Protein AF-A0A950NPC5-F1 (afdb_monomer_lite)

Foldseek 3Di:
DVVLLCVQQDCDPVDAHDWPVVSLVVLCVCDPPPHPNVVSVVVVVVCVVVVHTTGPRDPPPPVPVVDDDPPPPPPPPDDDDDDDDDDDDDDDDDDD

pLDDT: mean 75.99, std 20.6, range [37.38, 97.12]

Structure (mmCIF, N/CA/C/O backbone):
data_AF-A0A950NPC5-F1
#
_entry.id   AF-A0A950NPC5-F1
#
loop_
_atom_site.group_PDB
_atom_site.id
_atom_site.type_symbol
_atom_site.label_atom_id
_atom_site.label_alt_id
_atom_site.label_comp_id
_atom_site.label_asym_id
_atom_site.label_entity_id
_atom_site.label_seq_id
_atom_site.pdbx_PDB_ins_code
_atom_site.Cartn_x
_atom_site.Cartn_y
_atom_site.Cartn_z
_atom_site.occupancy
_atom_site.B_iso_or_equiv
_atom_site.auth_seq_id
_atom_site.auth_comp_id
_atom_site.auth_asym_id
_atom_site.auth_atom_id
_atom_site.pdbx_PDB_model_num
ATOM 1 N N . MET A 1 1 ? 9.980 -2.345 -1.013 1.00 88.38 1 MET A N 1
ATOM 2 C CA . MET A 1 1 ? 8.513 -2.391 -1.217 1.00 88.38 1 MET A CA 1
ATOM 3 C C . MET A 1 1 ? 7.796 -2.696 0.090 1.00 88.38 1 MET A C 1
ATOM 5 O O . MET A 1 1 ? 6.952 -1.896 0.457 1.00 88.38 1 MET A O 1
ATOM 9 N N . ALA A 1 2 ? 8.145 -3.780 0.795 1.00 88.75 2 ALA A N 1
ATOM 10 C CA . ALA A 1 2 ? 7.524 -4.138 2.076 1.00 88.75 2 ALA A CA 1
ATOM 11 C C . ALA A 1 2 ? 7.518 -2.976 3.088 1.00 88.75 2 ALA A C 1
ATOM 13 O O . ALA A 1 2 ? 6.449 -2.597 3.545 1.00 88.75 2 ALA A O 1
ATOM 14 N N . ASP A 1 3 ? 8.663 -2.325 3.322 1.00 92.12 3 ASP A N 1
ATOM 15 C CA . ASP A 1 3 ? 8.745 -1.189 4.261 1.00 92.12 3 ASP A CA 1
ATOM 16 C C . ASP A 1 3 ? 7.902 0.013 3.827 1.00 92.12 3 ASP A C 1
ATOM 18 O O . ASP A 1 3 ? 7.358 0.737 4.654 1.00 92.12 3 ASP A O 1
ATOM 22 N N . ALA A 1 4 ? 7.783 0.237 2.516 1.00 92.81 4 ALA A N 1
ATOM 23 C CA . ALA A 1 4 ? 6.970 1.323 1.983 1.00 92.81 4 ALA A CA 1
ATOM 24 C C . ALA A 1 4 ? 5.478 1.039 2.195 1.00 92.81 4 ALA A C 1
ATOM 26 O O . ALA A 1 4 ? 4.740 1.935 2.596 1.00 92.81 4 ALA A O 1
ATOM 27 N N . PHE A 1 5 ? 5.051 -0.205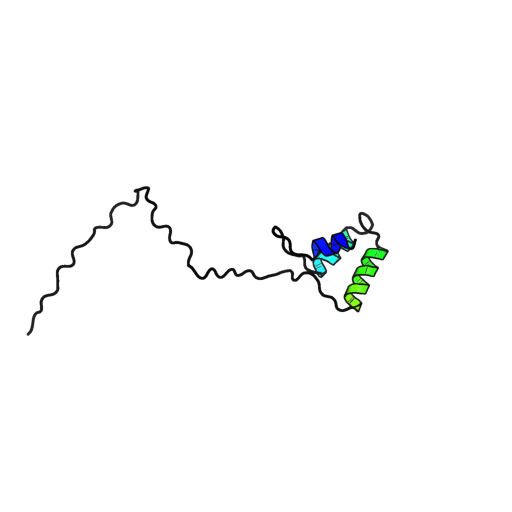 1.956 1.00 93.75 5 PHE A N 1
ATOM 28 C CA . PHE A 1 5 ? 3.682 -0.637 2.212 1.00 93.75 5 PHE A CA 1
ATOM 29 C C . PHE A 1 5 ? 3.350 -0.560 3.704 1.00 93.75 5 PHE A C 1
ATOM 31 O O . PHE A 1 5 ? 2.391 0.120 4.053 1.00 93.75 5 PHE A O 1
ATOM 38 N N . ASP A 1 6 ? 4.199 -1.118 4.576 1.00 92.31 6 ASP A N 1
ATOM 39 C CA . ASP A 1 6 ? 4.023 -1.012 6.030 1.00 92.31 6 ASP A CA 1
ATOM 40 C C . ASP A 1 6 ? 3.963 0.447 6.485 1.00 92.31 6 ASP A C 1
ATOM 42 O O . ASP A 1 6 ? 3.064 0.836 7.226 1.00 92.31 6 ASP A O 1
ATOM 46 N N . ALA A 1 7 ? 4.873 1.294 5.995 1.00 92.00 7 ALA A N 1
ATOM 47 C CA . ALA A 1 7 ? 4.843 2.706 6.327 1.00 92.00 7 ALA A CA 1
ATOM 48 C C . ALA A 1 7 ? 3.497 3.333 5.945 1.00 92.00 7 ALA A C 1
ATOM 50 O O . ALA A 1 7 ? 2.960 4.089 6.752 1.00 92.00 7 ALA A O 1
ATOM 51 N N . MET A 1 8 ? 2.965 3.052 4.747 1.00 93.12 8 MET A N 1
ATOM 52 C CA . MET A 1 8 ? 1.673 3.565 4.272 1.00 93.12 8 MET A CA 1
ATOM 53 C C . MET A 1 8 ? 0.492 3.085 5.113 1.00 93.12 8 MET A C 1
ATOM 55 O O . MET A 1 8 ? -0.380 3.896 5.414 1.00 93.12 8 MET A O 1
ATOM 59 N N . THR A 1 9 ? 0.470 1.817 5.510 1.00 94.19 9 THR A N 1
ATOM 60 C CA . THR A 1 9 ? -0.668 1.206 6.211 1.00 94.19 9 THR A CA 1
ATOM 61 C C . THR A 1 9 ? -0.552 1.238 7.735 1.00 94.19 9 THR A C 1
ATOM 63 O O . THR A 1 9 ? -1.471 0.806 8.429 1.00 94.19 9 THR A O 1
ATOM 66 N N . SER A 1 10 ? 0.551 1.759 8.271 1.00 90.75 10 SER A N 1
ATOM 67 C CA . SER A 1 10 ? 0.771 1.940 9.705 1.00 90.75 10 SER A CA 1
ATOM 68 C C . SER A 1 10 ? 0.464 3.369 10.155 1.00 90.75 10 SER A C 1
ATOM 70 O O . SER A 1 10 ? 0.930 4.349 9.567 1.00 90.75 10 SER A O 1
ATOM 72 N N . THR A 1 11 ? -0.258 3.502 11.269 1.00 89.12 11 THR A N 1
ATOM 73 C CA . THR A 1 11 ? -0.452 4.795 11.940 1.00 89.12 11 THR A CA 1
ATOM 74 C C . THR A 1 11 ? 0.840 5.214 12.648 1.00 89.12 11 THR A C 1
ATOM 76 O O . THR A 1 11 ? 1.528 4.407 13.275 1.00 89.12 11 THR A O 1
ATOM 79 N N . ARG A 1 12 ? 1.187 6.497 12.544 1.00 84.94 12 ARG A N 1
ATOM 80 C CA . ARG A 1 12 ? 2.321 7.141 13.224 1.00 84.94 12 ARG A CA 1
ATOM 81 C C . ARG A 1 12 ? 1.789 8.359 13.989 1.00 84.94 12 ARG A C 1
ATOM 83 O O . ARG A 1 12 ? 0.741 8.891 13.640 1.00 84.94 12 ARG A O 1
ATOM 90 N N . SER A 1 13 ? 2.520 8.861 14.984 1.00 84.12 13 SER A N 1
ATOM 91 C CA . SER A 1 13 ? 2.046 9.961 15.851 1.00 84.12 13 SER A CA 1
ATOM 92 C C . SER A 1 13 ? 1.618 11.234 15.104 1.00 84.12 13 SER A C 1
ATOM 94 O O . SER A 1 13 ? 0.829 12.010 15.625 1.00 84.12 13 SER A O 1
ATOM 96 N N . TYR A 1 14 ? 2.134 11.449 13.891 1.00 81.38 14 TYR A N 1
ATOM 97 C CA . TYR A 1 14 ? 1.871 12.628 13.061 1.00 81.38 14 TYR A CA 1
ATOM 98 C C . TYR A 1 14 ? 1.010 12.345 11.819 1.00 81.38 14 TYR A C 1
ATOM 100 O O . TYR A 1 14 ? 0.683 13.274 11.085 1.00 81.38 14 TYR A O 1
ATOM 108 N N . ARG A 1 15 ? 0.680 11.078 11.526 1.00 84.56 15 ARG A N 1
ATOM 109 C CA . ARG A 1 15 ? -0.167 10.722 10.379 1.00 84.56 15 ARG A CA 1
ATOM 110 C C . ARG A 1 15 ? -0.908 9.415 10.607 1.00 84.56 15 ARG A C 1
ATOM 112 O O . ARG A 1 15 ? -0.351 8.448 11.125 1.00 84.56 15 ARG A O 1
ATOM 119 N N . ARG A 1 16 ? -2.142 9.350 10.129 1.00 86.31 16 ARG A N 1
ATOM 120 C CA . ARG A 1 16 ? -2.906 8.101 10.107 1.00 86.31 16 ARG A CA 1
ATOM 121 C C . ARG A 1 16 ? -2.443 7.193 8.967 1.00 86.31 16 ARG A C 1
ATOM 123 O O . ARG A 1 16 ? -1.877 7.663 7.977 1.00 86.31 16 ARG A O 1
ATOM 130 N N . ALA A 1 17 ? -2.679 5.896 9.145 1.00 91.94 17 ALA A N 1
ATOM 131 C CA . ALA A 1 17 ? -2.541 4.911 8.082 1.00 91.94 17 ALA A CA 1
ATOM 132 C C . ALA A 1 17 ? -3.448 5.260 6.892 1.00 91.94 17 ALA A C 1
ATOM 134 O O . ALA A 1 17 ? -4.597 5.660 7.082 1.00 91.94 17 ALA A O 1
ATOM 135 N N . LEU A 1 18 ? -2.943 5.064 5.678 1.00 92.19 18 LEU A N 1
ATOM 136 C CA . LEU A 1 18 ? -3.750 5.063 4.460 1.00 92.19 18 LEU A CA 1
ATOM 137 C C . LEU A 1 18 ? -4.593 3.793 4.409 1.00 92.19 18 LEU A C 1
ATOM 139 O O . LEU A 1 18 ? -4.173 2.770 4.950 1.00 92.19 18 LEU A O 1
ATOM 143 N N . THR A 1 19 ? -5.737 3.840 3.724 1.00 93.75 19 THR A N 1
ATOM 144 C CA . THR A 1 19 ? -6.472 2.607 3.427 1.00 93.75 19 THR A CA 1
ATOM 145 C C . THR A 1 19 ? -5.677 1.723 2.476 1.00 93.75 19 THR A C 1
ATOM 147 O O . THR A 1 19 ? -4.819 2.202 1.723 1.00 93.75 19 THR A O 1
ATOM 150 N N . GLN A 1 20 ? -5.976 0.426 2.496 1.00 94.38 20 GLN A N 1
ATOM 151 C CA . GLN A 1 20 ? -5.377 -0.543 1.587 1.00 94.38 20 GLN A CA 1
ATOM 152 C C . GLN A 1 20 ? -5.522 -0.135 0.118 1.00 94.38 20 GLN A C 1
ATOM 154 O O . GLN A 1 20 ? -4.549 -0.212 -0.629 1.00 94.38 20 GLN A O 1
ATOM 159 N N . GLU A 1 21 ? -6.700 0.341 -0.291 1.00 93.69 21 GLU A N 1
ATOM 160 C CA . GLU A 1 21 ? -6.965 0.743 -1.675 1.00 93.69 21 GLU A CA 1
ATOM 161 C C . GLU A 1 21 ? -6.074 1.920 -2.080 1.00 93.69 21 GLU A C 1
ATOM 163 O O . GLU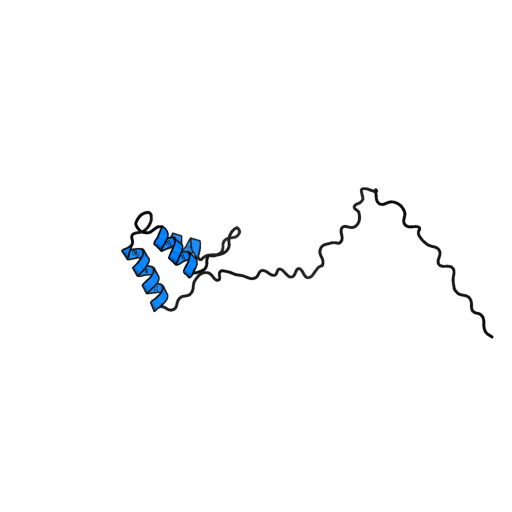 A 1 21 ? -5.415 1.882 -3.119 1.00 93.69 21 GLU A O 1
ATOM 168 N N . VAL A 1 22 ? -5.969 2.930 -1.212 1.00 94.44 22 VAL A N 1
ATOM 169 C CA . VAL A 1 22 ? -5.119 4.102 -1.457 1.00 94.44 22 VAL A CA 1
ATOM 170 C C . VAL A 1 22 ? -3.641 3.706 -1.506 1.00 94.44 22 VAL A C 1
ATOM 172 O O . VAL A 1 22 ? -2.891 4.197 -2.352 1.00 94.44 22 VAL A O 1
ATOM 175 N N . ALA A 1 23 ? -3.204 2.794 -0.634 1.00 94.94 23 ALA A N 1
ATOM 176 C CA . ALA A 1 23 ? -1.840 2.274 -0.662 1.00 94.94 23 ALA A CA 1
ATOM 177 C C . ALA A 1 23 ? -1.549 1.497 -1.959 1.00 94.94 23 ALA A C 1
ATOM 179 O O . ALA A 1 23 ? -0.462 1.633 -2.524 1.00 94.94 23 ALA A O 1
ATOM 180 N N . PHE A 1 24 ? -2.505 0.712 -2.466 1.00 96.31 24 PHE A N 1
ATOM 181 C CA . PHE A 1 24 ? -2.368 -0.004 -3.738 1.00 96.31 24 PHE A CA 1
ATOM 182 C C . PHE A 1 24 ? -2.244 0.952 -4.923 1.00 96.31 24 PHE A C 1
ATOM 184 O O . PHE A 1 24 ? -1.369 0.763 -5.774 1.00 96.31 24 PHE A O 1
ATOM 191 N N . ASP A 1 25 ? -3.058 2.003 -4.958 1.00 96.50 25 AS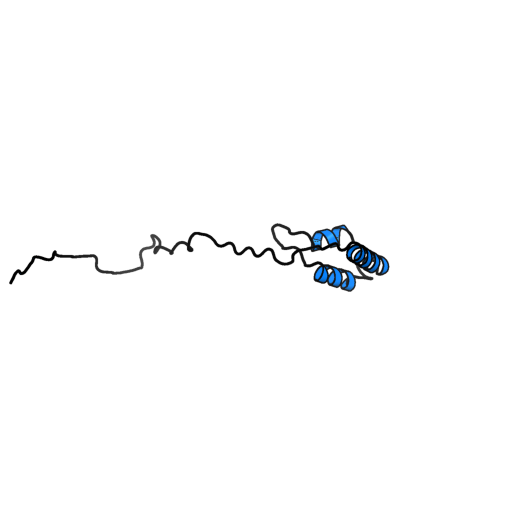P A N 1
ATOM 192 C CA . ASP A 1 25 ? -3.003 3.005 -6.019 1.00 96.50 25 ASP A CA 1
ATOM 193 C C . ASP A 1 25 ? -1.668 3.755 -6.025 1.00 96.50 25 ASP A C 1
ATOM 195 O O . ASP A 1 25 ? -1.055 3.929 -7.083 1.00 96.50 25 ASP A O 1
ATOM 199 N N . GLU A 1 26 ? -1.146 4.122 -4.853 1.00 95.62 26 GLU A N 1
ATOM 200 C CA . GLU A 1 26 ? 0.154 4.789 -4.753 1.00 95.62 26 GLU A CA 1
ATOM 201 C C . GLU A 1 26 ? 1.312 3.862 -5.175 1.00 95.62 26 GLU A C 1
ATOM 203 O O . GLU A 1 26 ? 2.255 4.303 -5.845 1.00 95.62 26 GLU A O 1
ATOM 208 N N . LEU A 1 27 ? 1.238 2.560 -4.866 1.00 95.56 27 LEU A N 1
ATOM 209 C CA . LEU A 1 27 ? 2.212 1.569 -5.343 1.00 95.56 27 LEU A CA 1
ATOM 210 C C . LEU A 1 27 ? 2.185 1.421 -6.868 1.00 95.56 27 LEU A C 1
ATOM 212 O O . LEU A 1 27 ? 3.249 1.385 -7.492 1.00 95.56 27 LEU A O 1
ATOM 216 N N . ARG A 1 28 ? 0.993 1.364 -7.474 1.00 95.81 28 ARG A N 1
ATOM 217 C CA . ARG A 1 28 ? 0.829 1.284 -8.935 1.00 95.81 28 ARG A CA 1
ATOM 218 C C . ARG A 1 28 ? 1.336 2.546 -9.623 1.00 95.81 28 ARG A C 1
ATOM 220 O O . ARG A 1 28 ? 2.087 2.452 -10.594 1.00 95.81 28 ARG A O 1
ATOM 227 N N . LYS A 1 29 ? 1.014 3.720 -9.076 1.00 96.19 29 LYS A N 1
ATOM 228 C CA . LYS A 1 29 ? 1.469 5.026 -9.576 1.00 96.19 29 LYS A CA 1
ATOM 229 C C . LYS A 1 29 ? 2.992 5.167 -9.566 1.00 96.19 29 LYS A C 1
ATOM 231 O O . LYS A 1 29 ? 3.560 5.765 -10.475 1.00 96.19 29 LYS A O 1
ATOM 236 N N . ASN A 1 30 ? 3.659 4.603 -8.559 1.00 93.38 30 ASN A N 1
ATOM 237 C CA . ASN A 1 30 ? 5.121 4.600 -8.454 1.00 93.38 30 ASN A CA 1
ATOM 238 C C . ASN A 1 30 ? 5.784 3.351 -9.064 1.00 93.38 30 ASN A C 1
ATOM 240 O O . ASN A 1 30 ? 7.011 3.186 -8.952 1.00 93.38 30 ASN A O 1
ATOM 244 N N . SER A 1 31 ? 5.013 2.477 -9.720 1.00 92.50 31 SER A N 1
ATOM 245 C CA . SER A 1 31 ? 5.566 1.324 -10.426 1.00 92.50 31 SER A CA 1
ATOM 246 C C . SER A 1 31 ? 6.418 1.780 -11.615 1.00 92.50 31 SER A C 1
ATOM 248 O O . SER A 1 31 ? 6.230 2.864 -12.165 1.00 92.50 31 SER A O 1
ATOM 250 N N . ALA A 1 32 ? 7.429 0.984 -11.958 1.00 89.56 32 ALA A N 1
ATOM 251 C CA . ALA A 1 32 ? 8.458 1.280 -12.959 1.00 89.56 32 ALA A CA 1
ATOM 252 C C . ALA A 1 32 ? 9.384 2.476 -12.643 1.00 89.56 32 ALA A C 1
ATOM 254 O O . ALA A 1 32 ? 10.358 2.679 -13.363 1.00 89.56 32 ALA A O 1
ATOM 255 N N . ARG A 1 33 ? 9.148 3.225 -11.553 1.00 92.06 33 ARG A N 1
ATOM 256 C CA . ARG A 1 33 ? 10.084 4.231 -11.013 1.00 92.06 33 ARG A CA 1
ATOM 257 C C . ARG A 1 33 ? 10.779 3.758 -9.745 1.00 92.06 33 ARG A C 1
ATOM 259 O O . ARG A 1 33 ? 11.999 3.676 -9.709 1.00 92.06 33 ARG A O 1
ATOM 266 N N . GLN A 1 34 ? 9.999 3.492 -8.699 1.00 91.25 34 GLN A N 1
ATOM 267 C CA . GLN A 1 34 ? 10.522 3.125 -7.376 1.00 91.25 34 GLN A CA 1
ATOM 268 C C . GLN A 1 34 ? 10.374 1.627 -7.103 1.00 91.25 34 GLN A C 1
ATOM 270 O O . GLN A 1 34 ? 11.135 1.047 -6.330 1.00 91.25 34 GLN A O 1
ATOM 275 N N . PHE A 1 35 ? 9.401 0.991 -7.759 1.00 94.62 35 PHE A N 1
ATOM 276 C CA . PHE A 1 35 ? 9.075 -0.416 -7.571 1.00 94.62 35 PHE A CA 1
ATOM 277 C C . PHE A 1 35 ? 9.013 -1.144 -8.908 1.00 94.62 35 PHE A C 1
ATOM 279 O O . PHE A 1 35 ? 8.565 -0.598 -9.917 1.00 94.62 35 PHE A O 1
ATOM 286 N N . HIS A 1 36 ? 9.429 -2.408 -8.914 1.00 96.00 36 HIS A N 1
ATOM 287 C CA . HIS A 1 36 ? 9.307 -3.244 -10.098 1.00 96.00 36 HIS A CA 1
ATOM 288 C C . HIS A 1 36 ? 7.824 -3.615 -10.324 1.00 96.00 36 H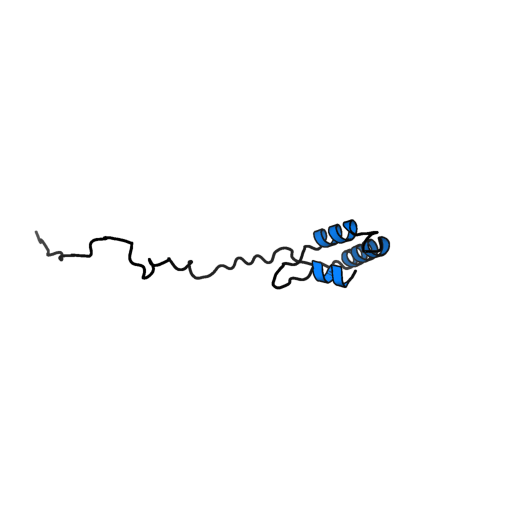IS A C 1
ATOM 290 O O . HIS A 1 36 ? 7.222 -4.188 -9.413 1.00 96.00 36 HIS A O 1
ATOM 296 N N . PRO A 1 37 ? 7.236 -3.389 -11.518 1.00 96.06 37 PRO A N 1
ATOM 297 C CA . PRO A 1 37 ? 5.799 -3.591 -11.758 1.00 96.06 37 PRO A CA 1
ATOM 298 C C . PRO A 1 37 ? 5.296 -4.990 -11.383 1.00 96.06 37 PRO A C 1
ATOM 300 O O . PRO A 1 37 ? 4.317 -5.138 -10.663 1.00 96.06 37 PRO A O 1
ATOM 303 N N . ARG A 1 38 ? 6.038 -6.037 -11.771 1.00 96.81 38 ARG A N 1
ATOM 304 C CA . ARG A 1 38 ? 5.697 -7.429 -11.415 1.00 96.81 38 ARG A CA 1
ATOM 305 C C . ARG A 1 38 ? 5.633 -7.688 -9.907 1.00 96.81 38 ARG A C 1
ATOM 307 O O . ARG A 1 38 ? 4.890 -8.562 -9.485 1.00 96.81 38 ARG A O 1
ATOM 314 N N . VAL A 1 39 ? 6.433 -6.976 -9.115 1.00 95.75 39 VAL A N 1
ATOM 315 C CA . VAL A 1 39 ? 6.464 -7.146 -7.656 1.00 95.75 39 VAL A CA 1
ATOM 316 C C . VAL A 1 39 ? 5.270 -6.434 -7.023 1.00 95.75 39 VAL A C 1
ATOM 318 O O . VAL A 1 39 ? 4.679 -6.978 -6.097 1.00 95.75 39 VAL A O 1
ATOM 321 N N . VAL A 1 40 ? 4.874 -5.275 -7.567 1.00 96.44 40 VAL A N 1
ATOM 322 C CA . VAL A 1 40 ? 3.661 -4.557 -7.145 1.00 96.44 40 VAL A CA 1
ATOM 323 C C . VAL A 1 40 ? 2.429 -5.443 -7.300 1.00 96.44 40 VAL A C 1
ATOM 325 O O . VAL A 1 40 ? 1.741 -5.707 -6.317 1.00 96.44 40 VAL A O 1
ATOM 328 N N . GLU A 1 41 ? 2.215 -5.982 -8.498 1.00 97.00 41 GLU A N 1
ATOM 329 C CA . GLU A 1 41 ? 1.056 -6.839 -8.767 1.00 97.00 41 GLU A CA 1
ATOM 330 C C . GLU A 1 41 ? 1.104 -8.154 -7.975 1.00 97.00 41 GLU A C 1
ATOM 332 O O . GLU A 1 41 ? 0.081 -8.618 -7.476 1.00 97.00 41 GLU A O 1
ATOM 337 N N . ALA A 1 42 ? 2.293 -8.743 -7.792 1.00 97.12 42 ALA A N 1
ATOM 338 C CA . ALA A 1 42 ? 2.439 -9.957 -6.992 1.00 97.12 42 ALA A CA 1
ATOM 339 C C . ALA A 1 42 ? 2.093 -9.739 -5.511 1.00 97.12 42 ALA A C 1
ATOM 341 O O . ALA A 1 42 ? 1.498 -10.629 -4.902 1.00 97.12 42 ALA A O 1
ATOM 342 N N . LEU A 1 43 ? 2.447 -8.584 -4.930 1.00 95.94 43 LEU A N 1
ATOM 343 C CA . LEU A 1 43 ? 2.070 -8.261 -3.554 1.00 95.94 43 LEU A CA 1
ATOM 344 C C . LEU A 1 43 ? 0.554 -8.093 -3.431 1.00 95.94 43 LEU A C 1
ATOM 346 O O . LEU A 1 43 ? -0.044 -8.715 -2.558 1.00 95.94 43 LEU A O 1
ATOM 350 N N . ILE A 1 44 ? -0.052 -7.288 -4.309 1.00 96.00 44 ILE A N 1
ATOM 351 C CA . ILE A 1 44 ? -1.494 -7.004 -4.280 1.00 96.00 44 ILE A CA 1
ATOM 352 C C . ILE A 1 44 ? -2.284 -8.312 -4.391 1.00 96.00 44 ILE A C 1
ATOM 354 O O . ILE A 1 44 ? -3.079 -8.627 -3.508 1.00 96.00 44 ILE A O 1
ATOM 358 N N . ALA A 1 45 ? -1.964 -9.145 -5.385 1.00 97.12 45 ALA A N 1
ATOM 359 C CA . ALA A 1 45 ? -2.616 -10.439 -5.569 1.00 97.12 45 ALA A CA 1
ATOM 360 C C . ALA A 1 45 ? -2.414 -11.389 -4.373 1.00 97.12 45 ALA A C 1
ATOM 362 O O . ALA A 1 45 ? -3.287 -12.198 -4.056 1.00 97.12 45 ALA A O 1
ATOM 363 N N . ALA A 1 46 ? -1.257 -11.333 -3.702 1.00 97.00 46 ALA A N 1
ATOM 364 C CA . ALA A 1 46 ? -1.000 -12.153 -2.523 1.00 97.00 46 ALA A CA 1
ATOM 365 C C . ALA A 1 46 ? -1.846 -11.720 -1.317 1.00 97.00 46 ALA A C 1
ATOM 367 O O . ALA A 1 46 ? -2.359 -12.598 -0.624 1.00 97.00 46 ALA A O 1
ATOM 368 N N . ILE A 1 47 ? -1.993 -10.412 -1.090 1.00 95.62 47 ILE A N 1
ATOM 369 C CA . ILE A 1 47 ? -2.820 -9.832 -0.019 1.00 95.62 47 ILE A CA 1
ATOM 370 C C . ILE A 1 47 ? -4.299 -10.152 -0.266 1.00 95.62 47 ILE A C 1
ATOM 372 O O . ILE A 1 47 ? -4.966 -10.698 0.612 1.00 95.62 47 ILE A O 1
ATOM 376 N N . GLU A 1 48 ? -4.787 -9.917 -1.487 1.00 95.06 48 GLU A N 1
ATOM 377 C CA . GLU A 1 48 ? -6.174 -10.204 -1.879 1.00 95.06 48 GLU A CA 1
ATOM 378 C C . GLU A 1 48 ? -6.519 -11.687 -1.717 1.00 95.06 48 GLU A C 1
ATOM 380 O O . GLU A 1 48 ? -7.534 -12.035 -1.118 1.00 95.06 48 GLU A O 1
ATOM 385 N N . ARG A 1 49 ? -5.640 -12.589 -2.174 1.00 97.06 49 ARG A N 1
ATOM 386 C CA . ARG A 1 49 ? -5.844 -14.039 -2.029 1.00 97.06 49 ARG A CA 1
ATOM 387 C C . ARG A 1 49 ? -5.880 -14.489 -0.567 1.00 97.06 49 ARG A C 1
ATOM 389 O O . ARG A 1 49 ? -6.501 -15.504 -0.265 1.00 97.06 49 ARG A O 1
ATOM 396 N N . ARG A 1 50 ? -5.176 -13.787 0.325 1.00 95.88 50 ARG A N 1
ATOM 397 C CA . ARG A 1 50 ? -5.166 -14.077 1.767 1.00 95.88 50 ARG A CA 1
ATOM 398 C C . ARG A 1 50 ? -6.348 -13.443 2.504 1.00 95.88 50 ARG A C 1
ATOM 400 O O . ARG A 1 50 ? -6.574 -13.810 3.651 1.00 95.88 50 ARG A O 1
ATOM 407 N N . GLY A 1 51 ? -7.103 -12.548 1.859 1.00 93.19 51 GLY A N 1
ATOM 408 C CA . GLY A 1 51 ? -8.182 -11.798 2.505 1.00 93.19 51 GLY A CA 1
ATOM 409 C C . GLY A 1 51 ? -7.667 -10.872 3.609 1.00 93.19 51 GLY A C 1
ATOM 410 O O . GLY A 1 51 ? -8.354 -10.650 4.602 1.00 93.19 51 GLY A O 1
ATOM 411 N N . GLU A 1 52 ? -6.427 -10.396 3.479 1.00 92.94 52 GLU A N 1
ATOM 412 C CA . GLU A 1 52 ? -5.827 -9.483 4.446 1.00 92.94 52 GLU A CA 1
ATOM 413 C C . GLU A 1 52 ? -6.296 -8.046 4.177 1.00 92.94 52 GLU A C 1
ATOM 415 O O . GLU A 1 52 ? -6.418 -7.618 3.024 1.00 92.94 52 GLU A O 1
ATOM 420 N N . HIS A 1 53 ? -6.546 -7.309 5.262 1.00 89.69 53 HIS A N 1
ATOM 421 C CA . HIS A 1 53 ? -7.010 -5.927 5.234 1.00 89.69 53 HIS A CA 1
ATOM 422 C C . HIS A 1 53 ? -6.081 -5.046 6.071 1.00 89.69 53 HIS A C 1
ATOM 424 O O . HIS A 1 53 ? -5.923 -5.259 7.274 1.00 89.69 53 HIS A O 1
ATOM 430 N N . PHE A 1 54 ? -5.475 -4.048 5.432 1.00 90.62 54 PHE A N 1
ATOM 431 C CA . PHE A 1 54 ? -4.517 -3.130 6.038 1.00 90.62 54 PHE A CA 1
ATOM 432 C C . PHE A 1 54 ? -5.028 -1.689 6.039 1.00 90.62 54 PHE A C 1
ATOM 434 O O . PHE A 1 54 ? -5.672 -1.248 5.093 1.00 90.62 54 PHE A O 1
ATOM 441 N N . GLY A 1 55 ? -4.671 -0.936 7.083 1.00 84.69 55 GLY A N 1
ATOM 442 C CA . GLY A 1 55 ? -4.945 0.495 7.171 1.00 84.69 55 GLY A CA 1
ATOM 443 C C . GLY A 1 55 ? -6.436 0.827 7.276 1.00 84.69 55 GLY A C 1
ATOM 444 O O . GLY A 1 55 ? -7.149 0.913 6.285 1.00 84.69 55 GLY A O 1
ATOM 445 N N . ALA A 1 56 ? -6.916 1.077 8.494 1.00 75.94 56 ALA A N 1
ATOM 446 C CA . ALA A 1 56 ? -8.337 1.331 8.744 1.00 75.94 56 ALA A CA 1
ATOM 447 C C . ALA A 1 56 ? -8.870 2.645 8.128 1.00 75.94 56 ALA A C 1
ATOM 449 O O . ALA A 1 56 ? -10.079 2.850 8.108 1.00 75.94 56 ALA A O 1
ATOM 450 N N . GLY A 1 57 ? -8.000 3.554 7.659 1.00 66.31 57 GLY A N 1
ATOM 451 C CA . GLY A 1 57 ? -8.352 4.866 7.089 1.00 66.31 57 GLY A CA 1
ATOM 452 C C . GLY A 1 57 ? -8.952 5.874 8.078 1.00 66.31 57 GLY A C 1
ATOM 453 O O . GLY A 1 57 ? -8.699 7.071 7.963 1.00 66.31 57 GLY A O 1
ATOM 454 N N . TYR A 1 58 ? -9.704 5.396 9.069 1.00 57.34 58 TYR A N 1
ATOM 455 C CA . TYR A 1 58 ? -10.444 6.174 10.047 1.00 57.34 58 TYR A CA 1
ATOM 456 C C . TYR A 1 58 ? -10.401 5.450 11.401 1.00 57.34 58 TYR A C 1
ATOM 458 O O . TYR A 1 58 ? -11.124 4.490 11.636 1.00 57.34 58 TYR A O 1
ATOM 466 N N . GLU A 1 59 ? -9.557 5.916 12.317 1.00 53.00 59 GLU A N 1
ATOM 467 C CA . GLU A 1 59 ? -9.947 5.871 13.725 1.00 53.00 59 GLU A CA 1
ATOM 468 C C . GLU A 1 59 ? -10.718 7.170 13.907 1.00 53.00 59 GLU A C 1
ATOM 470 O O . GLU A 1 59 ? -10.114 8.248 13.862 1.00 53.00 59 GLU A O 1
ATOM 475 N N . ALA A 1 60 ? -12.042 7.080 14.020 1.00 48.00 60 ALA A N 1
ATOM 476 C CA . ALA A 1 60 ? -12.849 8.183 14.503 1.00 48.00 60 ALA A CA 1
ATOM 477 C C . ALA A 1 60 ? -12.374 8.482 15.926 1.00 48.00 60 ALA A C 1
ATOM 479 O O . ALA A 1 60 ? -12.942 7.994 16.897 1.00 48.00 60 ALA A O 1
ATOM 480 N N . SER A 1 61 ? -11.316 9.273 16.081 1.00 53.38 61 SER A N 1
ATOM 481 C CA . SER A 1 61 ? -11.136 10.014 17.314 1.00 53.38 61 SER A CA 1
ATOM 482 C C . SER A 1 61 ? -12.176 11.128 17.280 1.00 53.38 61 SER A C 1
ATOM 484 O O . SER A 1 61 ? -11.847 12.300 17.106 1.00 53.38 61 SER A O 1
ATOM 486 N N . GLU A 1 62 ? -13.449 10.754 17.434 1.00 46.44 62 GLU A N 1
ATOM 487 C CA . GLU A 1 62 ? -14.323 11.570 18.254 1.00 46.44 62 GLU A CA 1
ATOM 488 C C . GLU A 1 6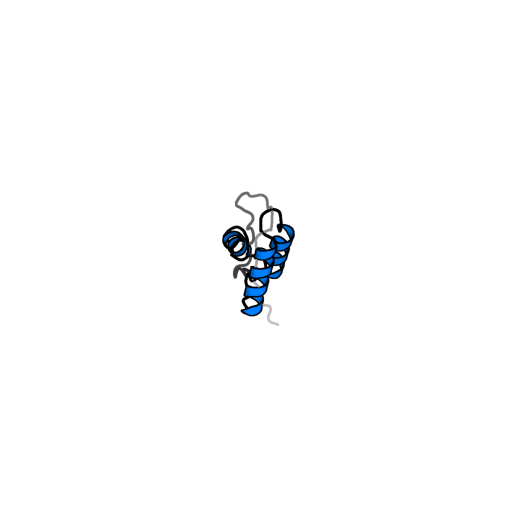2 ? -13.726 11.486 19.653 1.00 46.44 62 GLU A C 1
ATOM 490 O O . GLU A 1 62 ? -14.104 10.663 20.485 1.00 46.44 62 GLU A O 1
ATOM 495 N N . GLU A 1 63 ? -12.715 12.311 19.907 1.00 54.88 63 GLU A N 1
ATOM 496 C CA . GLU A 1 63 ? -12.415 12.693 21.270 1.00 54.88 63 GLU A CA 1
ATOM 497 C C . GLU A 1 63 ? -13.622 13.508 21.732 1.00 54.88 63 GLU A C 1
ATOM 499 O O . GLU A 1 63 ? -13.661 14.734 21.646 1.00 54.88 63 GLU A O 1
ATOM 504 N N . HIS A 1 64 ? -14.656 12.792 22.179 1.00 53.81 64 HIS A N 1
ATOM 505 C CA . HIS A 1 64 ? -15.694 13.339 23.025 1.00 53.81 64 HIS A CA 1
ATOM 506 C C . HIS A 1 64 ? -15.015 13.684 24.343 1.00 53.81 64 HIS A C 1
ATOM 508 O O . HIS A 1 64 ? -14.972 12.901 25.293 1.00 53.81 64 HIS A O 1
ATOM 514 N N . TRP A 1 65 ? -14.390 14.854 24.366 1.00 54.00 65 TRP A N 1
ATOM 515 C CA . TRP A 1 65 ? -13.902 15.433 25.593 1.00 54.00 65 TRP A CA 1
ATOM 516 C C . TRP A 1 65 ? -15.123 15.624 26.499 1.00 54.00 65 TRP A C 1
ATOM 518 O O . TRP A 1 65 ? -16.006 16.429 26.217 1.00 54.00 65 TRP A O 1
ATOM 528 N N . ALA A 1 66 ? -15.193 14.838 27.577 1.00 64.44 66 ALA A N 1
ATOM 529 C CA . ALA A 1 66 ? -16.305 14.837 28.532 1.00 64.44 66 ALA A CA 1
ATOM 530 C C . ALA A 1 66 ? -16.420 16.145 29.336 1.00 64.44 66 ALA A C 1
ATOM 532 O O . ALA A 1 66 ? -17.286 16.273 30.200 1.00 64.44 66 ALA A O 1
ATOM 533 N N . THR A 1 67 ? -15.545 17.116 29.077 1.00 64.19 67 THR A N 1
ATOM 534 C CA . THR A 1 67 ? -15.662 18.456 29.641 1.00 64.19 67 THR A CA 1
ATOM 535 C C . THR A 1 67 ? -16.025 19.396 28.495 1.00 64.19 67 THR A C 1
ATOM 537 O O . THR A 1 67 ? -15.391 19.344 27.447 1.00 64.19 67 THR A O 1
ATOM 540 N N . PRO A 1 68 ? -17.016 20.284 28.629 1.00 68.12 68 PRO A N 1
ATOM 541 C CA . PRO A 1 68 ? -17.129 21.391 27.687 1.00 68.12 68 PRO A CA 1
ATOM 542 C C . PRO A 1 68 ? -15.784 22.148 27.635 1.00 68.12 68 PRO A C 1
ATOM 544 O O . PRO A 1 68 ? -15.059 22.155 28.640 1.00 68.12 68 PRO A O 1
ATOM 547 N N . PRO A 1 69 ? -15.411 22.768 26.496 1.00 67.81 69 PRO A N 1
ATOM 548 C CA . PRO A 1 69 ? -14.249 23.651 26.466 1.00 67.81 69 PRO A CA 1
ATOM 549 C C . PRO A 1 69 ? -14.367 24.625 27.643 1.00 67.81 69 PRO A C 1
ATOM 551 O O . PRO A 1 69 ? -15.487 25.068 27.928 1.00 67.81 69 PRO A O 1
ATOM 554 N N . PRO A 1 70 ? -13.271 24.921 28.367 1.00 67.62 70 PRO A N 1
ATOM 555 C CA . PRO A 1 70 ? -13.347 25.854 29.475 1.00 67.62 70 PRO A CA 1
ATOM 556 C C . PRO A 1 70 ? -13.987 27.124 28.932 1.00 67.62 70 PRO A C 1
ATOM 558 O O . PRO A 1 70 ? -13.491 27.710 27.967 1.00 67.62 70 PRO A O 1
ATOM 561 N N . VAL A 1 71 ? -15.125 27.513 29.510 1.00 69.44 71 VAL A N 1
ATOM 562 C CA . VAL A 1 71 ? -15.660 28.846 29.265 1.00 69.44 71 VAL A CA 1
ATOM 563 C C . VAL A 1 71 ? -14.508 29.758 29.635 1.00 69.44 71 VAL A C 1
ATOM 565 O O . VAL A 1 71 ? -14.026 29.692 30.768 1.00 69.44 71 VAL A O 1
ATOM 568 N N . ALA A 1 72 ? -13.996 30.514 28.666 1.00 54.94 72 ALA A N 1
ATOM 569 C CA . ALA A 1 72 ? -13.036 31.554 28.954 1.00 54.94 72 ALA A CA 1
ATOM 570 C C . ALA A 1 72 ? -13.746 32.501 29.922 1.00 54.94 72 ALA A C 1
ATOM 572 O O . ALA A 1 72 ? -14.505 33.375 29.511 1.00 54.94 72 ALA A O 1
ATOM 573 N N . GLY A 1 73 ? -13.553 32.284 31.224 1.00 58.59 73 GLY A N 1
ATOM 574 C CA . GLY A 1 73 ? -13.737 33.340 32.190 1.00 58.59 73 GLY A CA 1
ATOM 575 C C . GLY A 1 73 ? -12.895 34.482 31.661 1.00 58.59 73 GLY A C 1
ATOM 576 O O . GLY A 1 73 ? -11.741 34.259 31.279 1.00 58.59 73 GLY A O 1
ATOM 577 N N . THR A 1 74 ? -13.503 35.659 31.541 1.00 54.41 74 THR A N 1
ATOM 578 C CA . THR A 1 74 ? -12.795 36.902 31.249 1.00 54.41 74 THR A CA 1
ATOM 579 C C . THR A 1 74 ? -11.549 36.899 32.116 1.00 54.41 74 THR A C 1
ATOM 581 O O . THR A 1 74 ? -11.658 36.971 33.342 1.00 54.41 74 THR A O 1
ATOM 584 N N . GLY A 1 75 ? -10.387 36.658 31.503 1.00 45.19 75 GLY A N 1
ATOM 585 C CA . GLY A 1 75 ? -9.138 36.547 32.236 1.00 45.19 75 GLY A CA 1
ATOM 586 C C . GLY A 1 75 ? -8.947 37.778 33.116 1.00 45.19 75 GLY A C 1
ATOM 587 O O . GLY A 1 75 ? -9.571 38.817 32.914 1.00 45.19 75 GLY A O 1
ATOM 588 N N . SER A 1 76 ? -8.033 37.683 34.072 1.00 55.06 76 SER A N 1
ATOM 589 C CA . SER A 1 76 ? -7.669 38.745 35.018 1.00 55.06 76 SER A CA 1
ATOM 590 C C . SER A 1 76 ? -7.189 40.070 34.386 1.00 55.06 76 SER A C 1
ATOM 592 O O . SER A 1 76 ? -6.826 40.995 35.108 1.00 55.06 76 SER A O 1
ATOM 594 N N . ALA A 1 77 ? -7.206 40.199 33.057 1.00 56.91 77 ALA A N 1
ATOM 595 C CA . ALA A 1 77 ? -7.058 41.458 32.341 1.00 56.91 77 ALA A CA 1
ATOM 596 C C . ALA A 1 77 ? -8.423 42.172 32.268 1.00 56.91 77 ALA A C 1
ATOM 598 O O . ALA A 1 77 ? -9.159 42.049 31.290 1.00 56.91 77 ALA A O 1
ATOM 599 N N . GLY A 1 78 ? -8.763 42.880 33.348 1.00 54.50 78 GLY A N 1
ATOM 600 C CA . GLY A 1 78 ? -10.015 43.614 33.531 1.00 54.50 78 GLY A CA 1
ATOM 601 C C . GLY A 1 78 ? -10.338 44.617 32.421 1.00 54.50 78 GLY A C 1
ATOM 602 O O . GLY A 1 78 ? -9.849 45.743 32.433 1.00 54.50 78 GLY A O 1
ATOM 603 N N . LEU A 1 79 ? -11.213 44.212 31.500 1.00 48.56 79 LEU A N 1
ATOM 604 C CA . LEU A 1 79 ? -11.883 45.095 30.543 1.00 48.56 79 LEU A CA 1
ATOM 605 C C . LEU A 1 79 ? -13.217 44.470 30.088 1.00 48.56 79 LEU A C 1
ATOM 607 O O . LEU A 1 79 ? -13.423 44.154 28.920 1.00 48.56 79 LEU A O 1
ATOM 611 N N . GLY A 1 80 ? -14.095 44.212 31.055 1.00 47.28 80 GLY A N 1
ATOM 612 C CA . GLY A 1 80 ? -15.447 43.684 30.857 1.00 47.28 80 GLY A CA 1
ATOM 613 C C . GLY A 1 80 ? -16.384 44.361 31.844 1.00 47.28 80 GLY A C 1
ATOM 614 O O . GLY A 1 80 ? -16.842 43.754 32.804 1.00 47.28 80 GLY A O 1
ATOM 615 N N . ASP A 1 81 ? -16.532 45.663 31.655 1.00 52.75 81 ASP A N 1
ATOM 616 C CA . ASP A 1 81 ? -17.278 46.587 32.491 1.00 52.75 81 ASP A CA 1
ATOM 617 C C . ASP A 1 81 ? -18.738 46.169 32.754 1.00 52.75 81 ASP A C 1
ATOM 619 O O . ASP A 1 81 ? -19.486 45.816 31.845 1.00 52.75 81 ASP A O 1
ATOM 623 N N . LEU A 1 82 ? -19.132 46.358 34.020 1.00 54.81 82 LEU A N 1
ATOM 624 C CA . LEU A 1 82 ? -20.454 46.817 34.460 1.00 54.81 82 LEU A CA 1
ATOM 625 C C . LEU A 1 82 ? -21.650 45.893 34.181 1.00 54.81 82 LEU A C 1
ATOM 627 O O . LEU A 1 82 ? -22.540 46.210 33.392 1.00 54.81 82 LEU A O 1
ATOM 631 N N . LEU A 1 83 ? -21.768 44.832 34.979 1.00 48.19 83 LEU A N 1
ATOM 632 C CA . LEU A 1 83 ? -23.085 44.343 35.392 1.00 48.19 83 LEU A CA 1
ATOM 633 C C . LEU A 1 83 ? -23.321 44.754 36.858 1.00 48.19 83 LEU A C 1
ATOM 635 O O . LEU A 1 83 ? -22.445 44.526 37.693 1.00 48.19 83 LEU A O 1
ATOM 639 N N . PRO A 1 84 ? -24.443 45.421 37.186 1.00 47.59 84 PRO A N 1
ATOM 640 C CA . PRO A 1 84 ? -24.726 45.862 38.548 1.00 47.59 84 PRO A CA 1
ATOM 641 C C . PRO A 1 84 ? -25.061 44.659 39.444 1.00 47.59 84 PRO A C 1
ATOM 643 O O . PRO A 1 84 ? -26.098 44.024 39.280 1.00 47.59 84 PRO A O 1
ATOM 646 N N . GLU A 1 85 ? -24.198 44.366 40.411 1.00 45.03 85 GLU A N 1
ATOM 647 C CA . GLU A 1 85 ? -24.480 43.448 41.527 1.00 45.03 85 GLU A CA 1
ATOM 648 C C . GLU A 1 85 ? -25.223 44.214 42.665 1.00 45.03 85 GLU A C 1
ATOM 650 O O . GLU A 1 85 ? -25.213 45.446 42.690 1.00 45.03 85 GLU A O 1
ATOM 655 N N . PRO A 1 86 ? -25.824 43.559 43.678 1.00 50.44 86 PRO A N 1
ATOM 656 C CA . PRO A 1 86 ? -27.130 42.899 43.609 1.00 50.44 86 PRO A CA 1
ATOM 657 C C . PRO A 1 86 ? -27.970 43.200 44.875 1.00 50.44 86 PRO A C 1
ATOM 659 O O . PRO A 1 86 ? -27.533 42.944 45.999 1.00 50.44 86 PRO A O 1
ATOM 662 N N . HIS A 1 87 ? -29.211 43.681 44.765 1.00 43.62 87 HIS A N 1
ATOM 663 C CA . HIS A 1 87 ? -30.076 43.832 45.950 1.00 43.62 87 HIS A CA 1
ATOM 664 C C . HIS A 1 87 ? -31.412 43.121 45.762 1.00 43.62 87 HIS A C 1
ATOM 666 O O . HIS A 1 87 ? -32.421 43.716 45.394 1.00 43.62 87 HIS A O 1
ATOM 672 N N . GLY A 1 88 ? -31.412 41.824 46.074 1.00 44.06 88 GLY A N 1
ATOM 673 C CA . GLY A 1 88 ? -32.615 41.148 46.536 1.00 44.06 88 GLY A CA 1
ATOM 674 C C . GLY A 1 88 ? -32.979 41.664 47.929 1.00 44.06 88 GLY A C 1
ATOM 675 O O . GLY A 1 88 ? -32.307 41.338 48.905 1.00 44.06 88 GLY A O 1
ATOM 676 N N . VAL A 1 89 ? -34.041 42.466 48.021 1.00 49.50 89 VAL A N 1
ATOM 677 C CA . VAL A 1 89 ? -34.786 42.685 49.266 1.00 49.50 89 VAL A CA 1
ATOM 678 C C . VAL A 1 89 ? -35.970 41.726 49.283 1.00 49.50 89 VAL A C 1
ATOM 680 O O . VAL A 1 89 ? -36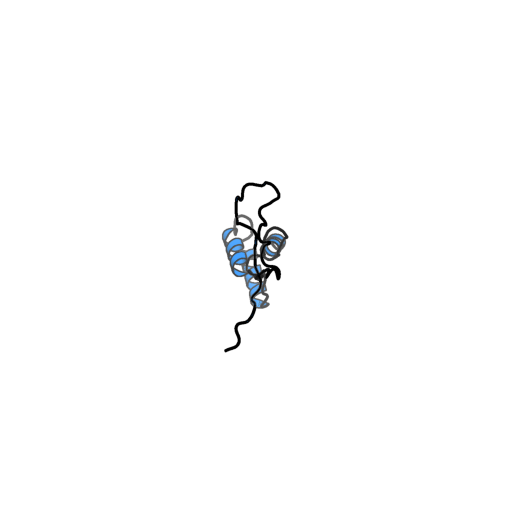.720 41.606 48.317 1.00 49.50 89 VAL A O 1
ATOM 683 N N . ALA A 1 90 ? -36.067 41.025 50.406 1.00 47.00 90 ALA A N 1
ATOM 684 C CA . ALA A 1 90 ? -37.017 39.985 50.739 1.00 47.00 90 ALA A CA 1
ATOM 685 C C . ALA A 1 90 ? -38.490 40.354 50.500 1.00 47.00 90 ALA A C 1
ATOM 687 O O . ALA A 1 90 ? -38.959 41.442 50.832 1.00 47.00 90 ALA A O 1
ATOM 688 N N . SER A 1 91 ? -39.229 39.353 50.024 1.00 49.97 91 SER A N 1
ATOM 689 C CA . SER A 1 91 ? -40.672 39.215 50.185 1.00 49.97 91 SER A CA 1
ATOM 690 C C . SER A 1 91 ? -41.066 39.336 51.660 1.00 49.97 91 SER A C 1
ATOM 692 O O . SER A 1 91 ? -40.527 38.603 52.492 1.00 49.97 91 SER A O 1
ATOM 694 N N . ASN A 1 92 ? -42.058 40.169 51.977 1.00 46.03 92 ASN A N 1
ATOM 695 C CA . ASN A 1 92 ? -42.835 40.001 53.199 1.00 46.03 92 ASN A CA 1
ATOM 696 C C . ASN A 1 92 ? -44.332 40.019 52.868 1.00 46.03 92 ASN A C 1
ATOM 698 O O . ASN A 1 92 ? -44.786 40.806 52.039 1.00 46.03 92 ASN A O 1
ATOM 702 N N . GLY A 1 93 ? -45.046 39.060 53.454 1.00 45.78 93 GLY A N 1
ATOM 703 C CA . GLY A 1 93 ? -46.382 38.625 53.062 1.00 45.78 93 GLY A CA 1
ATOM 704 C C . GLY A 1 93 ? -47.499 39.640 53.298 1.00 45.78 93 GLY A C 1
ATOM 705 O O . GLY A 1 93 ? -47.513 40.361 54.292 1.00 45.78 93 GLY A O 1
ATOM 706 N N . GLY A 1 94 ? -48.477 39.619 52.393 1.00 37.38 94 GLY A N 1
ATOM 707 C CA . GLY A 1 94 ? -49.815 40.161 52.599 1.00 37.38 94 GLY A CA 1
ATOM 708 C C . GLY A 1 94 ? -50.810 39.008 52.633 1.00 37.38 94 GLY A C 1
ATOM 709 O O . GLY A 1 94 ? -51.137 38.449 51.589 1.00 37.38 94 GLY A O 1
ATOM 710 N N . ALA A 1 95 ? -51.241 38.634 53.837 1.00 41.91 95 ALA A N 1
ATOM 711 C CA . ALA A 1 95 ? -52.453 37.855 54.041 1.00 41.91 95 ALA A CA 1
ATOM 712 C C . ALA A 1 95 ? -53.665 38.775 53.818 1.00 41.91 95 ALA A C 1
ATOM 714 O O . ALA A 1 95 ? -53.679 39.899 54.326 1.00 41.91 95 ALA A O 1
ATOM 715 N N . ALA A 1 96 ? -54.645 38.289 53.062 1.00 41.16 96 ALA A N 1
ATOM 716 C CA . ALA A 1 96 ? -56.015 38.792 53.024 1.00 41.16 96 ALA A CA 1
ATOM 717 C C . ALA A 1 96 ? -56.932 37.714 53.609 1.00 41.16 96 ALA A C 1
ATOM 719 O O . ALA A 1 96 ? -56.604 36.519 53.412 1.00 41.16 96 ALA A O 1
#

Radius of gyration: 30.64 Å; chains: 1; bounding box: 66×61×67 Å

Secondary structure (DSSP, 8-state):
-HHHHHHHHS-BTTBPPPPHHHHHHHHHHTBTTTB-HHHHHHHHHHHHHHT-----S--------SSPPPP----SS-----------PPP-----

Sequence (96 aa):
MADAFDAMTSTRSYRRALTQEVAFDELRKNSARQFHPRVVEALIAAIERRGEHFGAGYEASEEHWATPPPVAGTGSAGLGDLLPEPHGVASNGGAA